Protein AF-A0AAU5W425-F1 (afdb_monomer_lite)

Secondary structure (DSSP, 8-state):
-HHHHHHHH-TTTHHHHHHHHHHHHHHHHHHHHHHHHHHHHH-PPPHHHHHHHHHHHHHHHHHHHHHHHHHHHHH--

Sequence (77 aa):
MAEEIRSEVGPGAFSAYVTHAIERQREQDRLGELVAWMEEKHGPVSEAELAAAESERREIERWFDEHEAQAAGREAA

Foldseek 3Di:
DLVVVCVVLDVVCSVVVVVVVVVVVVVVVVVVVVQVVCCVVPNDDDPVNVVVVVVVVVVVVVVVVVVVVVVVVVVVD

Radius of gyration: 22.41 Å; chains: 1; bounding box: 37×45×45 Å

Structure (mmCIF, N/CA/C/O backbone):
data_AF-A0AAU5W425-F1
#
_entry.id   AF-A0AAU5W425-F1
#
loop_
_atom_site.group_PDB
_atom_site.id
_atom_site.type_symbol
_atom_site.label_atom_id
_atom_site.label_alt_id
_atom_site.label_comp_id
_atom_site.label_asym_id
_atom_site.label_entity_id
_atom_site.label_seq_id
_atom_site.pdbx_PDB_ins_code
_atom_site.Cartn_x
_atom_site.Cartn_y
_atom_site.Cartn_z
_atom_site.occupancy
_atom_site.B_iso_or_equiv
_atom_site.auth_seq_id
_atom_site.auth_comp_id
_atom_site.auth_asym_id
_atom_site.auth_atom_id
_atom_site.pdbx_PDB_model_num
ATOM 1 N N . MET A 1 1 ? 7.167 -10.408 -25.644 1.00 77.31 1 MET A N 1
ATOM 2 C CA . MET A 1 1 ? 7.210 -9.525 -24.462 1.00 77.31 1 MET A CA 1
ATOM 3 C C . MET A 1 1 ? 8.002 -8.240 -24.690 1.00 77.31 1 MET A C 1
ATOM 5 O O . MET A 1 1 ? 7.376 -7.213 -24.870 1.00 77.31 1 MET A O 1
ATOM 9 N N . ALA A 1 2 ? 9.344 -8.239 -24.738 1.00 81.69 2 ALA A N 1
ATOM 10 C CA . ALA A 1 2 ? 10.095 -6.982 -24.928 1.00 81.69 2 ALA A CA 1
ATOM 11 C C . ALA A 1 2 ? 9.782 -6.279 -26.266 1.00 81.69 2 ALA A C 1
ATOM 13 O O . ALA A 1 2 ? 9.648 -5.061 -26.299 1.00 81.69 2 ALA A O 1
ATOM 14 N N . GLU A 1 3 ? 9.619 -7.048 -27.348 1.00 82.69 3 GLU A N 1
ATOM 15 C CA . GLU A 1 3 ? 9.234 -6.507 -28.660 1.00 82.69 3 GLU A CA 1
ATOM 16 C C . GLU A 1 3 ? 7.770 -6.033 -28.697 1.00 82.69 3 GLU A C 1
ATOM 18 O O . GLU A 1 3 ? 7.474 -5.019 -29.314 1.00 82.69 3 GLU A O 1
ATOM 23 N N . GLU A 1 4 ? 6.868 -6.698 -27.968 1.00 86.62 4 GLU A N 1
ATOM 24 C CA . GLU A 1 4 ? 5.468 -6.263 -27.820 1.00 86.62 4 GLU A CA 1
ATOM 25 C C . GLU A 1 4 ? 5.396 -4.932 -27.068 1.00 86.62 4 GLU A C 1
ATOM 27 O O . GLU A 1 4 ? 4.843 -3.967 -27.583 1.00 86.62 4 GLU A O 1
ATOM 32 N N . ILE A 1 5 ? 6.074 -4.826 -25.923 1.00 84.62 5 ILE A N 1
ATOM 33 C CA . ILE A 1 5 ? 6.166 -3.577 -25.157 1.00 84.62 5 ILE A CA 1
ATOM 34 C C . ILE A 1 5 ? 6.796 -2.478 -26.015 1.00 84.62 5 ILE A C 1
ATOM 36 O O . ILE A 1 5 ? 6.307 -1.355 -26.035 1.00 84.62 5 ILE A O 1
ATOM 40 N N . ARG A 1 6 ? 7.862 -2.783 -26.768 1.00 83.38 6 ARG A N 1
ATOM 41 C CA . ARG A 1 6 ? 8.483 -1.824 -27.694 1.00 83.38 6 ARG A CA 1
ATOM 42 C C . ARG A 1 6 ? 7.5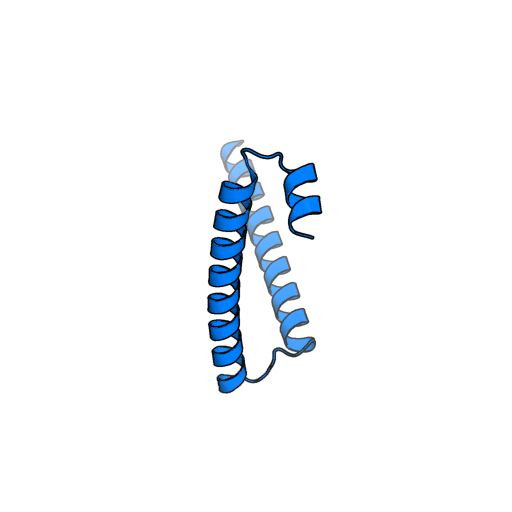21 -1.375 -28.793 1.00 83.38 6 ARG A C 1
ATOM 44 O O . ARG A 1 6 ? 7.569 -0.205 -29.168 1.00 83.38 6 ARG A O 1
ATOM 51 N N . SER A 1 7 ? 6.667 -2.265 -29.293 1.00 85.31 7 SER A N 1
ATOM 52 C CA . SER A 1 7 ? 5.635 -1.923 -30.274 1.00 85.31 7 SER A CA 1
ATOM 53 C C . SER A 1 7 ? 4.528 -1.042 -29.679 1.00 85.31 7 SER A C 1
ATOM 55 O O . SER A 1 7 ? 4.040 -0.150 -30.366 1.00 85.31 7 SER A O 1
ATOM 57 N N . GLU A 1 8 ? 4.201 -1.222 -28.395 1.00 85.44 8 GLU A N 1
ATOM 58 C CA . GLU A 1 8 ? 3.197 -0.433 -27.668 1.00 85.44 8 GLU A CA 1
ATOM 59 C C . GLU A 1 8 ? 3.701 0.964 -27.279 1.00 85.44 8 GLU A C 1
ATOM 61 O O . GLU A 1 8 ? 2.999 1.954 -27.476 1.00 85.44 8 GLU A O 1
ATOM 66 N N . VAL A 1 9 ? 4.922 1.068 -26.740 1.00 86.94 9 VAL A N 1
ATOM 67 C CA . VAL A 1 9 ? 5.486 2.346 -26.255 1.00 86.94 9 VAL A CA 1
ATOM 68 C C . VAL A 1 9 ? 6.271 3.102 -27.333 1.00 86.94 9 VAL A C 1
ATOM 70 O O . VAL A 1 9 ? 6.533 4.296 -27.207 1.00 86.94 9 VAL A O 1
ATOM 73 N N . GLY A 1 10 ? 6.654 2.416 -28.409 1.00 82.88 10 GLY A N 1
ATOM 74 C CA . GLY A 1 10 ? 7.454 2.947 -29.503 1.00 82.88 10 GLY A CA 1
ATOM 75 C C . GLY A 1 10 ? 8.976 2.877 -29.266 1.00 82.88 10 GLY A C 1
ATOM 76 O O . GLY A 1 10 ? 9.463 2.860 -28.129 1.00 82.88 10 GLY A O 1
ATOM 77 N N . PRO A 1 11 ? 9.775 2.886 -30.351 1.00 71.25 11 PRO A N 1
ATOM 78 C CA . PRO A 1 11 ? 11.220 2.634 -30.311 1.00 71.25 11 PRO A CA 1
ATOM 79 C C . PRO A 1 11 ? 12.048 3.693 -29.555 1.00 71.25 11 PRO A C 1
ATOM 81 O O . PRO A 1 11 ? 13.203 3.428 -29.234 1.00 71.25 11 PRO A O 1
ATOM 84 N N . GLY A 1 12 ? 11.473 4.860 -29.232 1.00 80.81 12 GLY A N 1
ATOM 85 C CA . GLY A 1 12 ? 12.121 5.913 -28.435 1.00 80.81 12 GLY A CA 1
ATOM 86 C C . GLY A 1 12 ? 11.770 5.909 -26.941 1.00 80.81 12 GLY A C 1
ATOM 87 O O . GLY A 1 12 ? 12.541 6.433 -26.141 1.00 80.81 12 GLY A O 1
ATOM 88 N N . ALA A 1 13 ? 10.644 5.307 -26.544 1.00 88.31 13 ALA A N 1
ATOM 89 C CA . ALA A 1 13 ? 10.175 5.329 -25.154 1.00 88.31 13 ALA A CA 1
ATOM 90 C C . ALA A 1 13 ? 10.488 4.037 -24.385 1.00 88.31 13 ALA A C 1
ATOM 92 O O . ALA A 1 13 ? 10.374 4.012 -23.162 1.00 88.31 13 ALA A O 1
ATOM 93 N N . PHE A 1 14 ? 10.927 2.976 -25.072 1.00 88.56 14 PHE A N 1
ATOM 94 C CA . PHE A 1 14 ? 11.193 1.673 -24.456 1.00 88.56 14 PHE A CA 1
ATOM 95 C C . PHE A 1 14 ? 12.209 1.747 -23.309 1.00 88.56 14 PHE A C 1
ATOM 97 O O . PHE A 1 14 ? 11.964 1.206 -22.236 1.00 88.56 14 PHE A O 1
ATOM 104 N N . SER A 1 15 ? 13.320 2.466 -23.492 1.00 88.69 15 SER A N 1
ATOM 105 C CA . SER A 1 15 ? 14.326 2.619 -22.434 1.00 88.69 15 SER A CA 1
ATOM 106 C C . SER A 1 15 ? 13.783 3.376 -21.219 1.00 88.69 15 SER A C 1
ATOM 108 O O . SER A 1 15 ? 14.075 2.997 -20.091 1.00 88.69 15 SER A O 1
ATOM 110 N N . ALA A 1 16 ? 12.963 4.411 -21.432 1.00 91.12 16 ALA A N 1
ATOM 111 C CA . ALA A 1 16 ? 12.333 5.157 -20.343 1.00 91.12 16 ALA A CA 1
ATOM 112 C C . ALA A 1 16 ? 11.314 4.293 -19.585 1.00 91.12 16 ALA A C 1
ATOM 114 O O . ALA A 1 16 ? 11.307 4.280 -18.356 1.00 91.1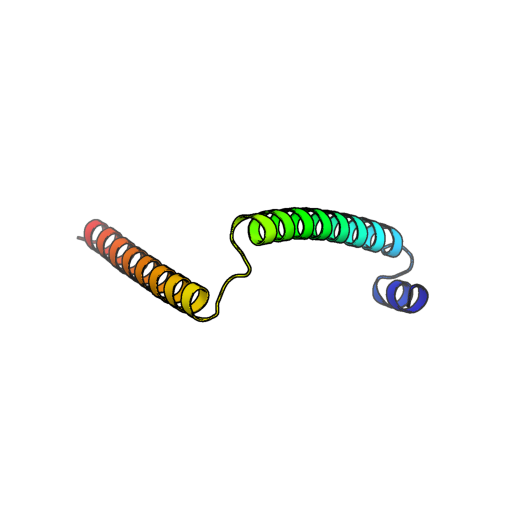2 16 ALA A O 1
ATOM 115 N N . TYR A 1 17 ? 10.512 3.518 -20.318 1.00 91.38 17 TYR A N 1
ATOM 116 C CA . TYR A 1 17 ? 9.579 2.555 -19.743 1.00 91.38 17 TYR A CA 1
ATOM 117 C C . TYR A 1 17 ? 10.303 1.515 -18.881 1.00 91.38 17 TYR A C 1
ATOM 119 O O . TYR A 1 17 ? 9.915 1.286 -17.739 1.00 91.38 17 TYR A O 1
ATOM 127 N N . VAL A 1 18 ? 11.383 0.918 -19.395 1.00 92.88 18 VAL A N 1
ATOM 128 C CA . VAL A 1 18 ? 12.168 -0.081 -18.654 1.00 92.88 18 VAL A CA 1
ATOM 129 C C . VAL A 1 18 ? 12.773 0.524 -17.389 1.00 92.88 18 VAL A C 1
ATOM 131 O O . VAL A 1 18 ? 12.696 -0.099 -16.333 1.00 92.88 18 VAL A O 1
ATOM 134 N N . THR A 1 19 ? 13.324 1.739 -17.462 1.00 94.62 19 THR A N 1
ATOM 135 C CA . THR A 1 19 ? 13.834 2.442 -16.276 1.00 94.62 19 THR A CA 1
ATOM 136 C C . THR A 1 19 ? 12.743 2.607 -15.223 1.00 94.62 19 THR A C 1
ATOM 138 O O . THR A 1 19 ? 12.939 2.198 -14.080 1.00 94.62 19 THR A O 1
ATOM 141 N N . HIS A 1 20 ? 11.572 3.114 -15.613 1.00 95.12 20 HIS A N 1
ATOM 142 C CA . HIS A 1 20 ? 10.458 3.306 -14.689 1.00 95.12 20 HIS A CA 1
ATOM 143 C C . HIS A 1 20 ? 9.960 1.982 -14.089 1.00 95.12 20 HIS A C 1
ATOM 145 O O . HIS A 1 20 ? 9.710 1.891 -12.888 1.00 95.12 20 HIS A O 1
ATOM 151 N N . ALA A 1 21 ? 9.867 0.926 -14.900 1.00 95.88 21 ALA A N 1
ATOM 152 C CA . ALA A 1 21 ? 9.469 -0.397 -14.435 1.00 95.88 21 ALA A CA 1
ATOM 153 C C . ALA A 1 21 ? 10.460 -0.963 -13.402 1.00 95.88 21 ALA A C 1
ATOM 155 O O . ALA A 1 21 ? 10.041 -1.531 -12.396 1.00 95.88 21 ALA A O 1
ATOM 156 N N . ILE A 1 22 ? 11.767 -0.768 -13.605 1.00 97.19 22 ILE A N 1
ATOM 157 C CA . ILE A 1 22 ? 12.799 -1.198 -12.650 1.00 97.19 22 ILE A CA 1
ATOM 158 C C . ILE A 1 22 ? 12.727 -0.385 -11.352 1.00 97.19 22 ILE A C 1
ATOM 160 O O . ILE A 1 22 ? 12.881 -0.948 -10.269 1.00 97.19 22 ILE A O 1
ATOM 164 N N . GLU A 1 23 ? 12.495 0.924 -11.433 1.00 98.00 23 GLU A N 1
ATOM 165 C CA . GLU A 1 23 ? 12.312 1.771 -10.247 1.00 98.00 23 GLU A CA 1
ATOM 166 C C . GLU A 1 23 ? 11.104 1.321 -9.424 1.00 98.00 23 GLU A C 1
ATOM 168 O O . GLU A 1 23 ? 11.224 1.115 -8.214 1.00 98.00 23 GLU A O 1
ATOM 173 N N . ARG A 1 24 ? 9.974 1.079 -10.097 1.00 97.50 24 ARG A N 1
ATOM 174 C CA . ARG A 1 24 ? 8.751 0.545 -9.494 1.00 97.50 24 ARG A CA 1
ATOM 175 C C . ARG A 1 24 ? 8.982 -0.826 -8.861 1.00 97.50 24 ARG A C 1
ATOM 177 O O . ARG A 1 24 ? 8.512 -1.063 -7.752 1.00 97.50 24 ARG A O 1
ATOM 184 N N . GLN A 1 25 ? 9.721 -1.710 -9.533 1.00 98.00 25 GLN A N 1
ATOM 185 C CA . GLN A 1 25 ? 10.051 -3.031 -8.998 1.00 98.00 25 GLN A CA 1
ATOM 186 C C . GLN A 1 25 ? 10.868 -2.910 -7.710 1.00 98.00 25 GLN A C 1
ATOM 188 O O . GLN A 1 25 ? 10.492 -3.481 -6.698 1.00 98.00 25 GLN A O 1
ATOM 193 N N . ARG A 1 26 ? 11.921 -2.087 -7.702 1.00 98.38 26 ARG A N 1
ATOM 194 C CA . ARG A 1 26 ? 12.760 -1.873 -6.508 1.00 98.38 26 ARG A CA 1
ATOM 195 C C . ARG A 1 26 ? 12.009 -1.230 -5.349 1.00 98.38 26 ARG A C 1
ATOM 197 O O . ARG A 1 26 ? 12.371 -1.409 -4.189 1.00 98.38 26 ARG A O 1
ATOM 204 N N . GLU A 1 27 ? 11.030 -0.384 -5.636 1.00 98.38 27 GLU A N 1
ATOM 205 C CA . GLU A 1 27 ? 10.130 0.139 -4.612 1.00 98.38 27 GLU A CA 1
ATOM 206 C C . GLU A 1 27 ? 9.273 -0.980 -4.015 1.00 98.38 27 GLU A C 1
ATOM 208 O O . GLU A 1 27 ? 9.233 -1.114 -2.794 1.00 98.38 27 GLU A O 1
ATOM 213 N N . GLN A 1 28 ? 8.659 -1.811 -4.858 1.00 98.56 28 GLN A N 1
ATOM 214 C CA . GLN A 1 28 ? 7.849 -2.942 -4.408 1.00 98.56 28 GLN A CA 1
ATOM 215 C C . GLN A 1 28 ? 8.661 -3.988 -3.644 1.00 98.56 28 GLN A C 1
ATOM 217 O O . GLN A 1 28 ? 8.185 -4.480 -2.627 1.00 98.56 28 GLN A O 1
ATOM 222 N N . ASP A 1 29 ? 9.8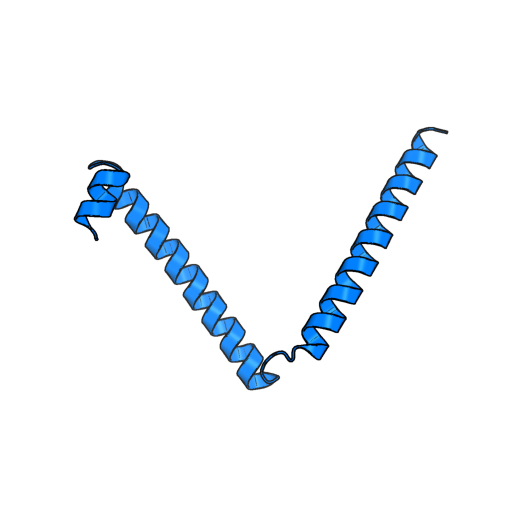94 -4.271 -4.064 1.00 98.69 29 ASP A N 1
ATOM 223 C CA . ASP A 1 29 ? 10.792 -5.190 -3.360 1.00 98.69 29 ASP A CA 1
ATOM 224 C C . ASP A 1 29 ? 11.060 -4.696 -1.929 1.00 98.69 29 ASP A C 1
ATOM 226 O O . ASP A 1 29 ? 10.900 -5.447 -0.970 1.00 98.69 29 ASP A O 1
ATOM 230 N N . ARG A 1 30 ? 11.359 -3.399 -1.760 1.00 98.44 30 ARG A N 1
ATOM 231 C CA . ARG A 1 30 ? 11.569 -2.784 -0.435 1.00 98.44 30 ARG A CA 1
ATOM 232 C C . ARG A 1 30 ? 10.309 -2.793 0.432 1.00 98.44 30 ARG A C 1
ATOM 234 O O . ARG A 1 30 ? 10.401 -2.989 1.641 1.00 98.44 30 ARG A O 1
ATOM 241 N N . LEU A 1 31 ? 9.137 -2.567 -0.164 1.00 98.44 31 LEU A N 1
ATOM 242 C CA . LEU A 1 31 ? 7.861 -2.685 0.550 1.00 98.44 31 LEU A CA 1
ATOM 243 C C . LEU A 1 31 ? 7.596 -4.135 0.970 1.00 98.44 31 LEU A C 1
ATOM 245 O O . LEU A 1 31 ? 7.157 -4.368 2.093 1.00 98.44 31 LEU A O 1
ATOM 249 N N . GLY A 1 32 ? 7.912 -5.101 0.108 1.00 98.12 32 GLY A N 1
ATOM 250 C CA . GLY A 1 32 ? 7.807 -6.527 0.406 1.00 98.12 32 GLY A CA 1
ATOM 251 C C . GLY A 1 32 ? 8.719 -6.953 1.556 1.00 98.12 32 GLY A C 1
ATOM 252 O O . GLY A 1 32 ? 8.267 -7.657 2.455 1.00 98.12 32 GLY A O 1
ATOM 253 N N . GLU A 1 33 ? 9.965 -6.474 1.584 1.00 98.38 33 GLU A N 1
ATOM 254 C CA . GLU A 1 33 ? 10.896 -6.695 2.701 1.00 98.38 33 GLU A CA 1
ATOM 255 C C . GLU A 1 33 ? 10.346 -6.142 4.025 1.00 98.38 33 GLU A C 1
ATOM 257 O O . GLU A 1 33 ? 10.419 -6.811 5.057 1.00 98.38 33 GLU A O 1
ATOM 262 N N . LEU A 1 34 ? 9.756 -4.941 4.000 1.00 97.94 34 LEU A N 1
ATOM 263 C CA . LEU A 1 34 ? 9.133 -4.344 5.181 1.00 97.94 34 LEU A CA 1
ATOM 264 C C . LEU A 1 34 ? 7.942 -5.172 5.676 1.00 97.94 34 LEU A C 1
ATOM 266 O O . LEU A 1 34 ? 7.849 -5.442 6.872 1.00 97.94 34 LEU A O 1
ATOM 270 N N . VAL A 1 35 ? 7.049 -5.580 4.770 1.00 97.19 35 VAL A N 1
ATOM 271 C CA . VAL A 1 35 ? 5.890 -6.420 5.108 1.00 97.19 35 VAL A CA 1
ATOM 272 C C . VAL A 1 35 ? 6.353 -7.742 5.710 1.00 97.19 35 VAL A C 1
ATOM 274 O O . VAL A 1 35 ? 5.895 -8.096 6.792 1.00 97.19 35 VAL A O 1
ATOM 277 N N . ALA A 1 36 ? 7.316 -8.418 5.081 1.00 97.69 36 ALA A N 1
ATOM 278 C CA . ALA A 1 36 ? 7.853 -9.681 5.578 1.00 97.69 36 ALA A CA 1
ATOM 279 C C . ALA A 1 36 ? 8.431 -9.542 6.996 1.00 97.69 36 ALA A C 1
ATOM 281 O O . ALA A 1 36 ? 8.162 -10.377 7.858 1.00 97.69 36 ALA A O 1
ATOM 282 N N . TRP A 1 37 ? 9.167 -8.460 7.271 1.00 98.19 37 TRP A N 1
ATOM 283 C CA . TRP A 1 37 ? 9.676 -8.180 8.615 1.00 98.19 37 TRP A CA 1
ATOM 284 C C . TRP A 1 37 ? 8.554 -7.948 9.640 1.00 98.19 37 TRP A C 1
ATOM 286 O O . TRP A 1 37 ? 8.642 -8.402 10.784 1.00 98.19 37 TRP A O 1
ATOM 296 N N . MET A 1 38 ? 7.482 -7.251 9.252 1.00 97.38 38 MET A N 1
ATOM 297 C CA . MET A 1 38 ? 6.327 -7.042 10.130 1.00 97.38 38 MET A CA 1
ATOM 298 C C . MET A 1 38 ? 5.597 -8.357 10.418 1.00 97.38 38 MET A C 1
ATOM 300 O O . MET A 1 38 ? 5.266 -8.612 11.576 1.00 97.38 38 MET A O 1
ATOM 304 N N . GLU A 1 39 ? 5.401 -9.205 9.408 1.00 97.00 39 GLU A N 1
ATOM 305 C CA . GLU A 1 39 ? 4.764 -10.518 9.556 1.00 97.00 39 GLU A CA 1
ATOM 306 C C . GLU A 1 39 ? 5.611 -11.488 10.386 1.00 97.00 39 GLU A C 1
ATOM 308 O O . GLU A 1 39 ? 5.066 -12.233 11.196 1.00 97.00 39 GLU A O 1
ATOM 313 N N . GLU A 1 40 ? 6.940 -11.459 10.260 1.00 97.62 40 GLU A N 1
ATOM 314 C CA . GLU A 1 40 ? 7.830 -12.249 11.120 1.00 97.62 40 GLU A CA 1
ATOM 315 C C . GLU A 1 40 ? 7.651 -11.871 12.597 1.00 97.62 40 GLU A C 1
ATOM 317 O O . GLU A 1 40 ? 7.622 -12.731 13.480 1.00 97.62 40 GLU A O 1
ATOM 322 N N . LYS A 1 41 ? 7.505 -10.572 12.874 1.00 97.75 41 LYS A N 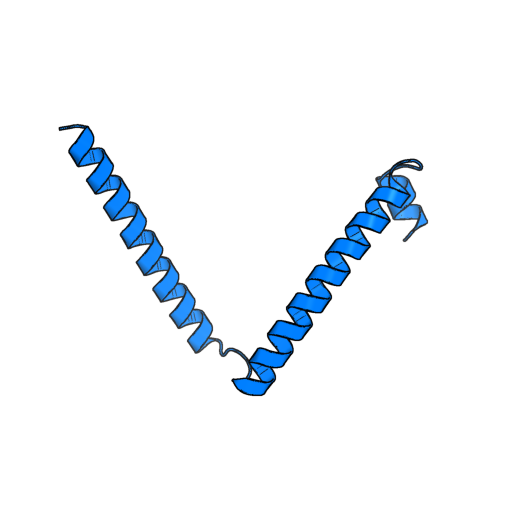1
ATOM 323 C CA . LYS A 1 41 ? 7.406 -10.049 14.237 1.00 97.75 41 LYS A CA 1
ATOM 324 C C . LYS A 1 41 ? 6.012 -10.194 14.849 1.00 97.75 41 LYS A C 1
ATOM 326 O O . LYS A 1 41 ? 5.903 -10.395 16.059 1.00 97.75 41 LYS A O 1
ATOM 331 N N . HIS A 1 42 ? 4.963 -10.024 14.051 1.00 95.31 42 HIS A N 1
ATOM 332 C CA . HIS A 1 42 ? 3.585 -9.893 14.533 1.00 95.31 42 HIS A CA 1
ATOM 333 C C . HIS A 1 42 ? 2.654 -11.017 14.065 1.00 95.31 42 HIS A C 1
ATOM 335 O O . HIS A 1 42 ? 1.567 -11.166 14.617 1.00 95.31 42 HIS A O 1
ATOM 341 N N . GLY A 1 43 ? 3.094 -11.842 13.117 1.00 95.56 43 GLY A N 1
ATOM 342 C CA . GLY A 1 43 ? 2.239 -12.767 12.384 1.00 95.56 43 GLY A CA 1
ATOM 343 C C . GLY A 1 43 ? 1.531 -12.092 11.200 1.00 95.56 43 GLY A C 1
ATOM 344 O O . GLY A 1 43 ? 1.562 -10.866 11.069 1.00 95.56 43 GLY A O 1
ATOM 345 N N . PRO A 1 44 ? 0.907 -12.887 10.314 1.00 95.00 44 PRO A N 1
ATOM 346 C CA . PRO A 1 44 ? 0.111 -12.365 9.208 1.00 95.00 44 PRO A CA 1
ATOM 347 C C . PRO A 1 44 ? -1.144 -11.651 9.724 1.00 95.00 44 PRO A C 1
ATOM 349 O O . PRO A 1 44 ? -1.722 -12.053 10.734 1.00 95.00 44 PRO A O 1
ATOM 352 N N . VAL A 1 45 ? -1.601 -10.634 8.988 1.00 94.88 45 VAL A N 1
ATOM 353 C CA . VAL A 1 45 ? -2.842 -9.912 9.307 1.00 94.88 45 VAL A CA 1
ATOM 354 C C . VAL A 1 45 ? -4.044 -10.830 9.097 1.00 94.88 45 VAL A C 1
ATOM 356 O O . VAL A 1 45 ? -4.249 -11.368 8.007 1.00 94.88 45 VAL A O 1
ATOM 359 N N . SER A 1 46 ? -4.865 -10.995 10.129 1.00 96.38 46 SER A N 1
ATOM 360 C CA . SER A 1 46 ? -6.106 -11.759 10.033 1.00 96.38 46 SER A CA 1
ATOM 361 C C . SER A 1 46 ? -7.230 -10.956 9.370 1.00 96.38 46 SER A C 1
ATOM 363 O O . SER A 1 46 ? -7.277 -9.726 9.427 1.00 96.38 46 SER A O 1
ATOM 365 N N . GLU A 1 47 ? -8.208 -11.654 8.787 1.00 97.75 47 GLU A N 1
ATOM 366 C CA . GLU A 1 47 ? -9.405 -11.016 8.216 1.00 97.75 47 GLU A CA 1
ATOM 367 C C . GLU A 1 47 ? -10.184 -10.194 9.256 1.00 97.75 47 GLU A C 1
ATOM 369 O O . GLU A 1 47 ? -10.754 -9.154 8.929 1.00 97.75 47 GLU A O 1
ATOM 374 N N . ALA A 1 48 ? -10.186 -10.635 10.519 1.00 97.81 48 ALA A N 1
ATOM 375 C CA . ALA A 1 48 ? -10.853 -9.933 11.610 1.00 97.81 48 ALA A CA 1
ATOM 376 C C . ALA A 1 48 ? -10.158 -8.605 11.949 1.00 97.81 48 ALA A C 1
ATOM 378 O O . ALA A 1 48 ? -10.834 -7.593 12.132 1.00 97.81 48 ALA A O 1
ATOM 379 N N . GLU A 1 49 ? -8.823 -8.591 11.993 1.00 96.81 49 GLU A N 1
ATOM 380 C CA . GLU A 1 49 ? -8.039 -7.365 12.191 1.00 96.81 49 GLU A CA 1
ATOM 381 C C . GLU A 1 49 ? -8.226 -6.397 11.023 1.00 96.81 49 GLU A C 1
ATOM 383 O O . GLU A 1 49 ? -8.428 -5.203 11.241 1.00 96.81 49 GLU A O 1
ATOM 388 N N . LEU A 1 50 ? -8.243 -6.912 9.790 1.00 97.38 50 LEU A N 1
ATOM 389 C CA . LEU A 1 50 ? -8.490 -6.094 8.606 1.00 97.38 50 LEU A CA 1
ATOM 390 C C . LEU A 1 50 ? -9.894 -5.470 8.631 1.00 97.38 50 LEU A C 1
ATOM 392 O O . LEU A 1 50 ? -10.051 -4.286 8.335 1.00 97.38 50 LEU A O 1
ATOM 396 N N . ALA A 1 51 ? -10.913 -6.239 9.025 1.00 98.19 51 ALA A N 1
ATOM 397 C CA . ALA A 1 51 ? -12.281 -5.743 9.155 1.00 98.19 51 ALA A CA 1
ATOM 398 C C . ALA A 1 51 ? -12.416 -4.678 10.256 1.00 98.19 51 ALA A C 1
ATOM 400 O O . ALA A 1 51 ? -13.119 -3.685 10.063 1.00 98.19 51 ALA A O 1
ATOM 401 N N . ALA A 1 52 ? -11.731 -4.860 11.389 1.00 98.19 52 ALA A N 1
ATOM 402 C CA . ALA A 1 52 ? -11.706 -3.877 12.468 1.00 98.19 52 ALA A CA 1
ATOM 403 C C . ALA A 1 52 ? -11.048 -2.563 12.016 1.00 98.19 52 ALA A C 1
ATOM 405 O O . ALA A 1 52 ? -11.642 -1.499 12.185 1.00 98.19 52 ALA A O 1
ATOM 406 N N . ALA A 1 53 ? -9.883 -2.645 11.366 1.00 97.62 53 ALA A N 1
ATOM 407 C CA . ALA A 1 53 ? -9.175 -1.481 10.837 1.00 97.62 53 ALA A CA 1
ATOM 408 C C . ALA A 1 53 ? -10.001 -0.731 9.777 1.00 97.62 53 ALA A C 1
ATOM 410 O O . ALA A 1 53 ? -10.047 0.497 9.775 1.00 97.62 53 ALA A O 1
ATOM 411 N N . GLU A 1 54 ? -10.701 -1.451 8.897 1.00 98.31 54 GLU A N 1
ATOM 412 C CA . GLU A 1 54 ? -11.585 -0.837 7.901 1.00 98.31 54 GLU A CA 1
ATOM 413 C C . GLU A 1 54 ? -12.800 -0.152 8.548 1.00 98.31 54 GLU A C 1
ATOM 415 O O . GLU A 1 54 ? -13.221 0.913 8.092 1.00 98.31 54 GLU A O 1
ATOM 420 N N . SER A 1 55 ? -13.358 -0.721 9.622 1.00 98.31 55 SER A N 1
ATOM 421 C CA . SER A 1 55 ? -14.431 -0.073 10.388 1.00 98.31 55 SER A CA 1
ATOM 422 C C . SER A 1 55 ? -13.950 1.230 11.023 1.00 98.31 55 SER A C 1
ATOM 424 O O . SER A 1 55 ? -14.601 2.264 10.860 1.00 98.31 55 SER A O 1
ATOM 426 N N . GLU A 1 56 ? -12.791 1.193 11.684 1.00 98.44 56 GLU A N 1
ATOM 427 C CA . GLU A 1 56 ? -12.164 2.362 12.306 1.00 98.44 56 GLU A CA 1
ATOM 428 C C . GLU A 1 56 ? -11.864 3.448 11.265 1.00 98.44 56 GLU A C 1
ATOM 430 O O . GLU A 1 56 ? -12.240 4.607 11.445 1.00 98.44 56 GLU A O 1
ATOM 435 N N . ARG A 1 57 ? -11.285 3.076 10.116 1.00 98.25 57 ARG A N 1
ATOM 436 C CA . ARG A 1 57 ? -11.016 4.001 9.005 1.00 98.25 57 ARG A CA 1
ATOM 437 C C . ARG A 1 57 ? -12.281 4.738 8.564 1.00 98.25 57 ARG A C 1
ATOM 439 O O . ARG A 1 57 ? -12.258 5.956 8.421 1.00 98.25 57 ARG A O 1
ATOM 446 N N . ARG A 1 58 ? -13.400 4.025 8.398 1.00 98.19 58 ARG A N 1
ATOM 447 C CA . ARG A 1 58 ? -14.684 4.635 8.007 1.00 98.19 58 ARG A CA 1
ATOM 448 C C . ARG A 1 58 ? -15.270 5.542 9.084 1.00 98.19 58 ARG A C 1
ATOM 450 O O . ARG A 1 58 ? -15.978 6.489 8.754 1.00 98.19 58 ARG A O 1
ATOM 457 N N . GLU A 1 59 ? -15.071 5.222 10.358 1.00 97.94 59 GLU A N 1
ATOM 458 C CA . GLU A 1 59 ? -15.475 6.095 11.467 1.00 97.94 59 GLU A CA 1
ATOM 459 C C . GLU A 1 59 ? -14.688 7.401 11.448 1.00 97.94 59 GLU A C 1
ATOM 461 O O . GLU A 1 59 ? -15.287 8.471 11.548 1.00 97.94 59 GLU A O 1
ATOM 466 N N . ILE A 1 60 ? -13.375 7.306 11.235 1.00 97.62 60 ILE 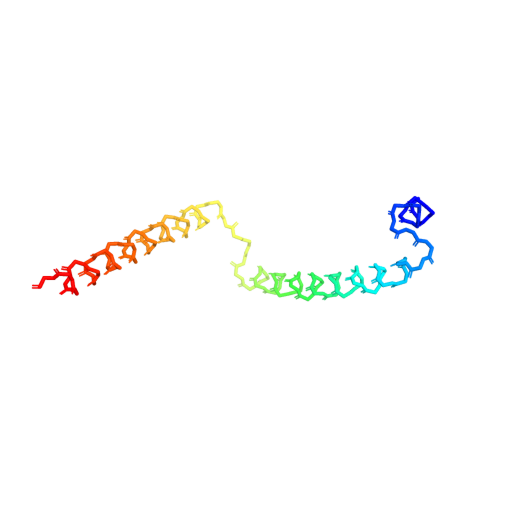A N 1
ATOM 467 C CA . ILE A 1 60 ? -12.487 8.460 11.097 1.00 97.62 60 ILE A CA 1
ATOM 468 C C . ILE A 1 60 ? -12.918 9.332 9.912 1.00 97.62 60 ILE A C 1
ATOM 470 O O . ILE A 1 60 ? -13.054 10.541 10.073 1.00 97.62 60 ILE A O 1
ATOM 474 N N . GLU A 1 61 ? -13.187 8.741 8.746 1.00 97.06 61 GLU A N 1
ATOM 475 C CA . GLU A 1 61 ? -13.661 9.484 7.567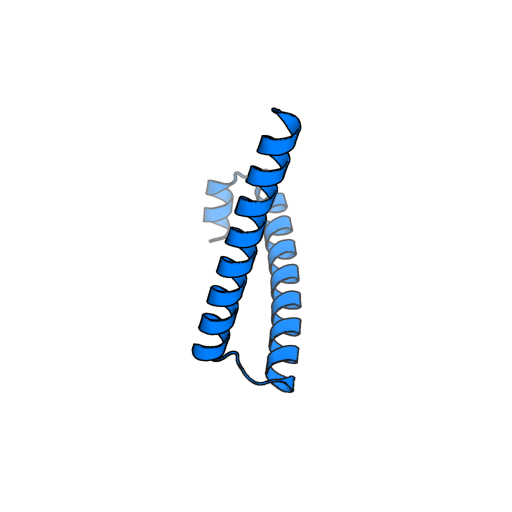 1.00 97.06 61 GLU A CA 1
ATOM 476 C C . GLU A 1 61 ? -14.958 10.246 7.844 1.00 97.06 61 GLU A C 1
ATOM 478 O O . GLU A 1 61 ? -15.021 11.449 7.605 1.00 97.06 61 GLU A O 1
ATOM 483 N N . ARG A 1 62 ? -15.963 9.585 8.437 1.00 96.81 62 ARG A N 1
ATOM 484 C CA . ARG A 1 62 ? -17.226 10.250 8.801 1.00 96.81 62 ARG A CA 1
ATOM 485 C C . ARG A 1 62 ? -17.009 11.410 9.762 1.00 96.81 62 ARG A C 1
ATOM 487 O O . ARG A 1 62 ? -17.608 12.465 9.591 1.00 96.81 62 ARG A O 1
ATOM 494 N N . TRP A 1 63 ? -16.152 11.215 10.761 1.00 95.62 63 TRP A N 1
ATOM 495 C CA . TRP A 1 63 ? -15.806 12.267 11.708 1.00 95.62 63 TRP A CA 1
ATOM 496 C C . TRP A 1 63 ? -15.201 13.478 10.985 1.00 95.62 63 TRP A C 1
ATOM 498 O O . TRP A 1 63 ? -15.633 14.606 11.220 1.00 95.62 63 TRP A O 1
ATOM 508 N N . PHE A 1 64 ? -14.256 13.263 10.063 1.00 92.75 64 PHE A N 1
ATOM 509 C CA . PHE A 1 64 ? -13.659 14.349 9.282 1.00 92.75 64 PHE A CA 1
ATOM 510 C C . PHE A 1 64 ? -14.693 15.087 8.427 1.00 92.75 64 PHE A C 1
ATOM 512 O O . PHE A 1 64 ? -14.744 16.316 8.494 1.00 92.75 64 PHE A O 1
ATOM 519 N N . ASP A 1 65 ? -15.549 14.363 7.708 1.00 94.69 65 ASP A N 1
ATOM 520 C CA . ASP A 1 65 ? -16.592 14.954 6.861 1.00 94.69 65 ASP A CA 1
ATOM 521 C C . ASP A 1 65 ? -17.571 15.812 7.683 1.00 94.69 65 ASP A C 1
ATOM 523 O O . ASP A 1 65 ? -17.910 16.943 7.318 1.00 94.69 65 ASP A O 1
ATOM 527 N N . GLU A 1 66 ? -18.008 15.304 8.838 1.00 91.94 66 GLU A N 1
ATOM 528 C CA . GLU A 1 66 ? -18.894 16.027 9.753 1.00 91.94 66 GLU A CA 1
ATOM 529 C C . GLU A 1 66 ? -18.228 17.289 10.314 1.00 91.94 66 GLU A C 1
ATOM 531 O O . GLU A 1 66 ? -18.887 18.322 10.482 1.00 91.94 66 GLU A O 1
ATOM 536 N N . HIS A 1 67 ? -16.930 17.229 10.611 1.00 87.75 67 HIS A N 1
ATOM 537 C CA . HIS A 1 67 ? -16.178 18.370 11.119 1.00 87.75 67 HIS A CA 1
ATOM 538 C C . HIS A 1 67 ? -15.897 19.425 10.047 1.00 87.75 67 HIS A C 1
ATOM 540 O O . HIS A 1 67 ? -15.987 20.620 10.350 1.00 87.75 67 HIS A O 1
ATOM 546 N N . GLU A 1 68 ? -15.624 19.015 8.810 1.00 85.69 68 GLU A N 1
ATOM 547 C CA . GLU A 1 68 ? -15.486 19.916 7.665 1.00 85.69 68 GLU A CA 1
ATOM 548 C C . GLU A 1 68 ? -16.811 20.638 7.380 1.00 85.69 68 GLU A C 1
ATOM 550 O O . GLU A 1 68 ? -16.845 21.868 7.290 1.00 85.69 68 GLU A O 1
ATOM 555 N N . ALA A 1 69 ? -17.932 19.909 7.375 1.00 81.12 69 ALA A N 1
ATOM 556 C CA . ALA A 1 69 ? -19.263 20.489 7.198 1.00 81.12 69 ALA A CA 1
ATOM 557 C C . ALA A 1 69 ? -19.621 21.499 8.307 1.00 81.12 69 ALA A C 1
ATOM 559 O O . ALA A 1 69 ? -20.183 22.565 8.038 1.00 81.12 69 ALA A O 1
ATOM 560 N N . GLN A 1 70 ? -19.263 21.206 9.561 1.00 74.62 70 GLN A N 1
ATOM 561 C CA . GLN A 1 70 ? -19.462 22.120 10.692 1.00 74.62 70 GLN A CA 1
ATOM 562 C C . GLN A 1 70 ? -18.540 23.347 10.657 1.00 74.62 70 GLN A C 1
ATOM 564 O O . GLN A 1 70 ? -18.897 24.399 11.195 1.00 74.62 70 GLN A O 1
ATOM 569 N N . ALA A 1 71 ? -17.335 23.233 10.098 1.00 76.62 71 ALA A N 1
ATOM 570 C CA . ALA A 1 71 ? -16.449 24.375 9.885 1.00 76.62 71 ALA A CA 1
ATOM 571 C C . ALA A 1 71 ? -17.019 25.299 8.799 1.00 76.62 71 ALA A C 1
ATOM 573 O O . ALA A 1 71 ? -17.221 26.484 9.060 1.00 76.62 71 ALA A O 1
ATOM 574 N N . ALA A 1 72 ? -17.412 24.739 7.652 1.00 73.06 72 ALA A N 1
ATOM 575 C CA . ALA A 1 72 ? -18.023 25.490 6.556 1.00 73.06 72 ALA A CA 1
ATOM 576 C C . ALA A 1 72 ? -19.338 26.179 6.973 1.00 73.06 72 ALA A C 1
ATOM 578 O O . ALA A 1 72 ? -19.582 27.335 6.631 1.00 73.06 72 ALA A O 1
ATOM 579 N N . GLY A 1 73 ? -20.171 25.506 7.775 1.00 70.38 73 GLY A N 1
ATOM 580 C CA . GLY A 1 73 ? -21.410 26.083 8.307 1.00 70.38 73 GLY A CA 1
ATOM 581 C C . GLY A 1 73 ? -21.200 27.228 9.306 1.00 70.38 73 GLY A C 1
ATOM 582 O O . GLY A 1 73 ? -22.067 28.089 9.423 1.00 70.38 73 GLY A O 1
ATOM 583 N N . ARG A 1 74 ? -20.058 27.266 10.008 1.00 67.06 74 ARG A N 1
ATOM 584 C CA . ARG A 1 74 ? -19.685 28.373 10.909 1.00 67.06 74 ARG A CA 1
ATOM 585 C C . ARG A 1 74 ? -19.093 29.571 10.172 1.00 67.06 74 ARG A C 1
ATOM 587 O O . ARG A 1 74 ? -19.241 30.680 10.659 1.00 67.06 74 ARG A O 1
ATOM 594 N N . GLU A 1 75 ? -18.435 29.362 9.034 1.00 62.09 75 GLU A N 1
ATOM 595 C CA . GLU A 1 75 ? -17.924 30.455 8.192 1.00 62.09 75 GLU A CA 1
ATOM 596 C C . GLU A 1 75 ? -19.027 31.141 7.371 1.00 62.09 75 GLU A C 1
ATOM 598 O O . GLU A 1 75 ? -18.891 32.305 7.002 1.00 62.09 75 GLU A O 1
ATOM 603 N N . ALA A 1 76 ? -20.127 30.436 7.092 1.00 59.88 76 ALA A N 1
ATOM 604 C CA . ALA A 1 76 ? -21.263 30.957 6.332 1.00 59.88 76 ALA A CA 1
ATOM 605 C C . ALA A 1 76 ? -22.316 31.715 7.174 1.00 59.88 76 ALA A C 1
ATOM 607 O O . ALA A 1 76 ? -23.282 32.222 6.598 1.00 59.88 76 ALA A O 1
ATOM 608 N N . ALA A 1 77 ? -22.161 31.770 8.503 1.00 54.72 77 ALA A N 1
ATOM 609 C CA . ALA A 1 77 ? -23.099 32.374 9.460 1.00 54.72 77 ALA A CA 1
ATOM 610 C C . ALA A 1 77 ? -22.529 33.650 10.097 1.00 54.72 77 ALA A C 1
ATOM 612 O O . ALA A 1 77 ? -23.319 34.604 10.282 1.00 54.72 77 ALA A O 1
#

pLDDT: mean 90.7, std 10.24, range [54.72, 98.69]